Protein AF-A0A6P1MES3-F1 (afdb_monomer)

Foldseek 3Di:
DCVVFVLDDPVVVVVLVVVLVVLVVVLVVCVVVVVVVVNVVSVVVNVVSVVVVVVSVVVSVVCCVVVVD

Secondary structure (DSSP, 8-state):
-TTT-TTS-HHHHHHHHHHHHHHHHHHHHHHHTT-HHHHHHHHHHHHHHHHHHHHHHHHHHHHHHHH--

Radius of gyration: 15.55 Å; Cα contacts (8 Å, |Δi|>4): 42; chains: 1; bounding box: 4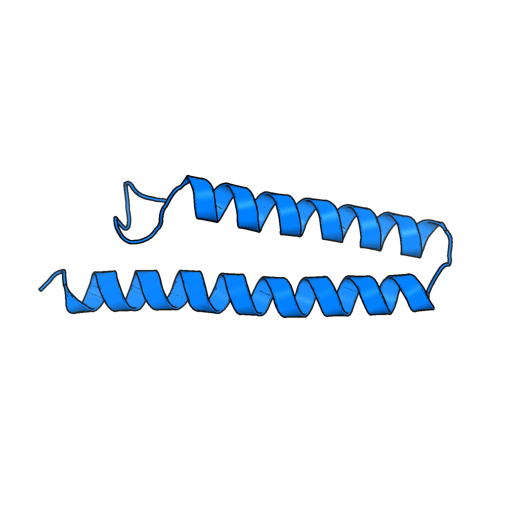1×16×34 Å

Sequence (69 aa):
MSKINPYWVESEWKSLLYQFSEKTIDESTTFQNKEFKENVDVFDRILNLTSLIGDYYSQGLLNYLNFSR

Organism: NCBI:txid2697030

pLDDT: mean 94.57, std 8.57, range [54.47, 98.81]

Mean predicted aligned error: 3.38 Å

Solvent-accessible surface area (backbone atoms only — not comparable to full-atom values): 3778 Å² total; per-residue (Å²): 101,37,93,83,36,78,68,35,55,58,68,58,53,49,51,54,54,48,54,50,52,52,44,54,49,51,28,52,50,24,53,74,71,65,38,58,67,61,20,51,57,40,47,54,52,47,53,54,50,51,50,54,49,48,50,54,51,49,51,27,49,51,50,47,67,70,72,74,113

Structure (mmCIF, N/CA/C/O backbone):
data_AF-A0A6P1MES3-F1
#
_entry.id   AF-A0A6P1MES3-F1
#
loop_
_atom_site.group_PDB
_atom_site.id
_atom_site.type_symbol
_atom_site.label_atom_id
_atom_site.label_alt_id
_atom_site.label_comp_id
_atom_site.label_asym_id
_atom_site.label_entity_id
_atom_site.label_seq_id
_atom_site.pdbx_PDB_ins_code
_atom_site.Cartn_x
_atom_site.Cartn_y
_atom_site.Cartn_z
_atom_site.occupancy
_atom_site.B_iso_or_equiv
_atom_site.auth_seq_id
_atom_site.auth_comp_id
_atom_site.auth_asym_id
_atom_site.auth_atom_id
_atom_site.pdbx_PDB_model_num
ATOM 1 N N . MET A 1 1 ? 8.384 7.265 -13.538 1.00 65.25 1 MET A N 1
ATOM 2 C CA . MET A 1 1 ? 8.988 5.949 -13.230 1.00 65.25 1 MET A CA 1
ATOM 3 C C . MET A 1 1 ? 9.608 5.314 -14.474 1.00 65.25 1 MET A C 1
ATOM 5 O O . MET A 1 1 ? 10.811 5.094 -14.466 1.00 65.25 1 MET A O 1
ATOM 9 N N . SER A 1 2 ? 8.852 5.132 -15.563 1.00 74.25 2 SER A N 1
ATOM 10 C CA . SER A 1 2 ? 9.312 4.495 -16.818 1.00 74.25 2 SER A CA 1
ATOM 11 C C . SER A 1 2 ? 10.569 5.101 -17.464 1.00 74.25 2 SER A C 1
ATOM 13 O O . SER A 1 2 ? 11.381 4.377 -18.026 1.00 74.25 2 SER A O 1
ATOM 15 N N . LYS A 1 3 ? 10.768 6.424 -17.359 1.00 78.38 3 LYS A N 1
ATOM 16 C CA . LYS A 1 3 ? 11.975 7.115 -17.866 1.00 78.38 3 LYS A CA 1
ATOM 17 C C . LYS A 1 3 ? 13.269 6.742 -17.127 1.00 78.38 3 LYS A C 1
ATOM 19 O O . LYS A 1 3 ? 14.343 6.971 -17.664 1.00 78.38 3 LYS A O 1
ATOM 24 N N . ILE A 1 4 ? 13.161 6.242 -15.895 1.00 83.31 4 ILE A N 1
ATOM 25 C CA . ILE A 1 4 ? 14.301 5.834 -15.058 1.00 83.31 4 ILE A CA 1
ATOM 26 C C . ILE A 1 4 ? 14.500 4.323 -15.173 1.00 83.31 4 ILE A C 1
ATOM 28 O O . ILE A 1 4 ? 15.618 3.860 -15.353 1.00 83.31 4 ILE A O 1
ATOM 32 N N . ASN A 1 5 ? 13.405 3.566 -15.095 1.00 88.81 5 ASN A N 1
ATOM 33 C CA . ASN A 1 5 ? 13.411 2.118 -15.219 1.00 88.81 5 ASN A CA 1
ATOM 34 C C . ASN A 1 5 ? 12.324 1.690 -16.223 1.00 88.81 5 ASN A C 1
ATOM 36 O O . ASN A 1 5 ? 11.138 1.824 -15.905 1.00 88.81 5 ASN A O 1
ATOM 40 N N . PRO A 1 6 ? 12.687 1.163 -17.408 1.00 91.19 6 PRO A N 1
ATOM 41 C CA . PRO A 1 6 ? 11.723 0.768 -18.433 1.00 91.19 6 PRO A CA 1
ATOM 42 C C . PRO A 1 6 ? 10.820 -0.396 -18.000 1.00 91.19 6 PRO A C 1
ATOM 44 O O . PRO A 1 6 ? 9.751 -0.575 -18.574 1.00 91.19 6 PRO A O 1
ATOM 47 N N . TYR A 1 7 ? 11.205 -1.157 -16.971 1.00 92.12 7 TYR A N 1
ATOM 48 C CA . TYR A 1 7 ? 10.404 -2.250 -16.414 1.00 92.12 7 TYR A CA 1
ATOM 49 C C . TYR A 1 7 ? 9.300 -1.766 -15.464 1.00 92.12 7 TYR A C 1
ATOM 51 O O . TYR A 1 7 ? 8.457 -2.552 -15.042 1.00 92.12 7 TYR A O 1
ATOM 59 N N . TRP A 1 8 ? 9.279 -0.474 -15.136 1.00 94.94 8 TRP A N 1
ATOM 60 C CA . TRP A 1 8 ? 8.217 0.156 -14.364 1.00 94.94 8 TRP A CA 1
ATOM 61 C C . TRP A 1 8 ? 7.227 0.875 -15.280 1.00 94.94 8 TRP A C 1
ATOM 63 O O . TRP A 1 8 ? 7.393 2.051 -15.622 1.00 94.94 8 TRP A O 1
ATOM 73 N N . VAL A 1 9 ? 6.147 0.178 -15.618 1.00 95.19 9 VAL A N 1
ATOM 74 C CA . VAL A 1 9 ? 5.003 0.717 -16.356 1.00 95.19 9 VAL A CA 1
ATOM 75 C C . VAL A 1 9 ? 4.305 1.797 -15.525 1.00 95.19 9 VAL A C 1
ATOM 77 O O . VAL A 1 9 ? 3.975 1.601 -14.354 1.00 95.19 9 VAL A O 1
ATOM 80 N N . GLU A 1 1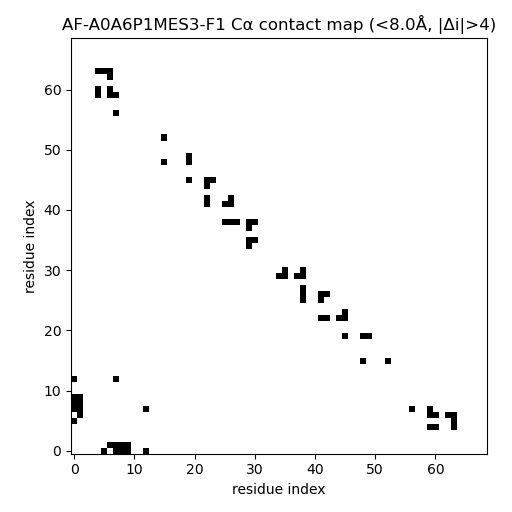0 ? 4.092 2.968 -16.129 1.00 94.31 10 GLU A N 1
ATOM 81 C CA . GLU A 1 10 ? 3.525 4.132 -15.439 1.00 94.31 10 GLU A CA 1
ATOM 82 C C . GLU A 1 10 ? 2.061 3.927 -15.026 1.00 94.31 10 GLU A C 1
ATOM 84 O O . GLU A 1 10 ? 1.679 4.352 -13.937 1.00 94.31 10 GLU A O 1
ATOM 89 N N . SER A 1 11 ? 1.249 3.276 -15.865 1.00 95.81 11 SER A N 1
ATOM 90 C CA . SER A 1 11 ? -0.156 2.984 -15.550 1.00 95.81 11 SER A CA 1
ATOM 91 C C . SER A 1 11 ? -0.294 2.056 -14.346 1.00 95.81 11 SER A C 1
ATOM 93 O O . SER A 1 11 ? -1.123 2.320 -13.482 1.00 95.81 11 SER A O 1
ATOM 95 N N . GLU A 1 12 ? 0.560 1.035 -14.248 1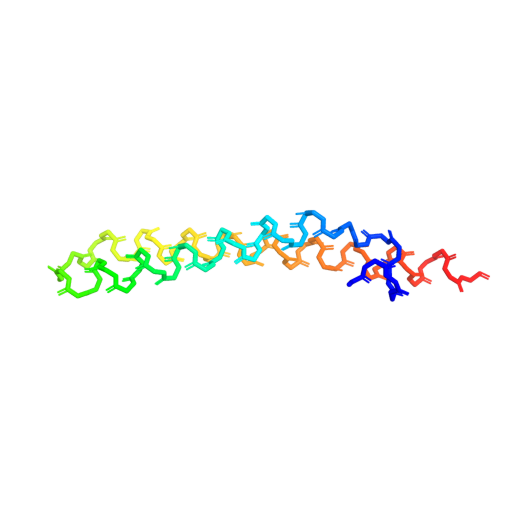.00 96.31 12 GLU A N 1
ATOM 96 C CA . GLU A 1 12 ? 0.594 0.122 -13.100 1.00 96.31 12 GLU A CA 1
ATOM 97 C C . GLU A 1 12 ? 0.953 0.866 -11.814 1.00 96.31 12 GLU A C 1
ATOM 99 O O . GLU A 1 12 ? 0.245 0.762 -10.817 1.00 96.31 12 GLU A O 1
ATOM 104 N N . TRP A 1 13 ? 1.985 1.716 -11.850 1.00 95.56 13 TRP A N 1
ATOM 105 C CA . TRP A 1 13 ? 2.335 2.555 -10.701 1.00 95.56 13 TRP A CA 1
ATOM 106 C C . TRP A 1 13 ? 1.189 3.469 -10.271 1.00 95.56 13 TRP A C 1
ATOM 108 O O . TRP A 1 13 ? 0.905 3.567 -9.080 1.00 95.56 13 TRP A O 1
ATOM 118 N N . LYS A 1 14 ? 0.517 4.130 -11.221 1.00 96.75 14 LYS A N 1
ATOM 119 C CA . LYS A 1 14 ? -0.646 4.973 -10.912 1.00 96.75 14 LYS A CA 1
ATOM 120 C C . LYS A 1 14 ? -1.767 4.156 -10.277 1.00 96.75 14 LYS A C 1
ATOM 122 O O . LYS A 1 14 ? -2.303 4.576 -9.260 1.00 96.75 14 LYS A O 1
ATOM 127 N N . SER A 1 15 ? -2.081 2.992 -10.841 1.00 98.06 15 SER A N 1
ATOM 128 C CA . SER A 1 15 ? -3.105 2.087 -10.314 1.00 98.06 15 SER A CA 1
ATOM 129 C C . SER A 1 15 ? -2.805 1.673 -8.871 1.00 98.06 15 SER A C 1
ATOM 131 O O . SER A 1 15 ? -3.651 1.841 -7.995 1.00 98.06 15 SER A O 1
ATOM 133 N N . LEU A 1 16 ? -1.584 1.205 -8.598 1.00 98.19 16 LEU A N 1
ATOM 134 C CA . LEU A 1 16 ? -1.159 0.780 -7.264 1.00 98.19 16 LEU A CA 1
ATOM 135 C C . LEU A 1 16 ? -1.211 1.926 -6.241 1.00 98.19 16 LEU A C 1
ATOM 137 O O . LEU A 1 16 ? -1.708 1.748 -5.131 1.00 98.19 16 LEU A O 1
ATOM 141 N N . LEU A 1 17 ? -0.736 3.117 -6.618 1.00 97.75 17 LEU A N 1
ATOM 142 C CA . LEU A 1 17 ? -0.718 4.287 -5.733 1.0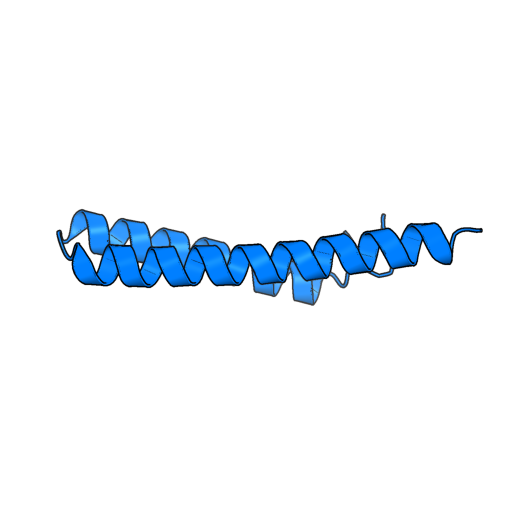0 97.75 17 LEU A CA 1
ATOM 143 C C . LEU A 1 17 ? -2.119 4.846 -5.462 1.00 97.75 17 LEU A C 1
ATOM 145 O O . LEU A 1 17 ? -2.390 5.299 -4.347 1.00 97.75 17 LEU A O 1
ATOM 149 N N . TYR A 1 18 ? -3.016 4.804 -6.451 1.00 98.50 18 TYR A N 1
ATOM 150 C CA . TYR A 1 18 ? -4.412 5.184 -6.248 1.00 98.50 18 TYR A CA 1
ATOM 151 C C . TYR A 1 18 ? -5.133 4.202 -5.333 1.00 98.50 18 TYR A C 1
ATOM 153 O O . TYR A 1 18 ? -5.768 4.647 -4.383 1.00 98.50 18 TYR A O 1
ATOM 161 N N . GLN A 1 19 ? -4.960 2.894 -5.538 1.00 98.62 19 GLN A N 1
ATOM 162 C CA . GLN A 1 19 ? -5.518 1.882 -4.637 1.00 98.62 19 GLN A CA 1
ATOM 163 C C . GLN A 1 19 ? -4.993 2.036 -3.206 1.00 98.62 19 GLN A C 1
ATOM 165 O O . GLN A 1 19 ? -5.748 1.869 -2.252 1.00 98.62 19 GLN A O 1
ATOM 170 N N . PHE A 1 20 ? -3.710 2.369 -3.038 1.00 98.62 20 PHE A N 1
ATOM 171 C CA . PHE A 1 20 ? -3.137 2.619 -1.716 1.00 98.62 20 PHE A CA 1
ATOM 172 C C . PHE A 1 20 ? -3.793 3.833 -1.055 1.00 98.62 20 PHE A C 1
ATOM 174 O O . PHE A 1 20 ? -4.253 3.742 0.077 1.00 98.62 20 PHE A O 1
ATOM 181 N N . SER A 1 21 ? -3.906 4.938 -1.797 1.00 98.69 21 SER A N 1
ATOM 182 C CA . SER A 1 21 ? -4.519 6.177 -1.307 1.00 98.69 21 SER A CA 1
ATOM 183 C C . SER A 1 21 ? -5.996 5.988 -0.943 1.00 98.69 21 SER A C 1
ATOM 185 O O . SER A 1 21 ? -6.430 6.470 0.098 1.00 98.69 21 SER A O 1
ATOM 187 N N . GLU A 1 22 ? -6.758 5.265 -1.767 1.00 98.75 22 GLU A N 1
ATOM 188 C CA . GLU A 1 22 ? -8.161 4.923 -1.506 1.00 98.75 22 GLU A CA 1
ATOM 189 C C . GLU A 1 22 ? -8.301 4.116 -0.211 1.00 98.75 22 GLU A C 1
ATOM 191 O O . GLU A 1 22 ? -9.075 4.490 0.665 1.00 98.75 22 GLU A O 1
ATOM 196 N N . LYS A 1 23 ? -7.471 3.085 -0.015 1.00 98.69 23 LYS A N 1
ATOM 197 C CA . LYS A 1 23 ? -7.506 2.291 1.220 1.00 98.69 23 LYS A CA 1
ATOM 198 C C . LYS A 1 23 ? -7.108 3.090 2.457 1.00 98.69 23 LYS A C 1
ATOM 200 O O . LYS A 1 23 ? -7.693 2.883 3.511 1.00 98.69 23 LYS A O 1
ATOM 205 N N . THR A 1 24 ? -6.149 4.010 2.353 1.00 98.62 24 THR A N 1
ATOM 206 C CA . THR A 1 24 ? -5.803 4.908 3.468 1.00 98.62 24 THR A CA 1
ATOM 207 C C . THR A 1 24 ? -6.966 5.837 3.833 1.00 98.62 24 THR A C 1
ATOM 209 O O . THR A 1 24 ? -7.173 6.141 5.011 1.00 98.62 24 THR A O 1
ATOM 212 N N . ILE A 1 25 ? -7.747 6.280 2.842 1.00 98.81 25 ILE A N 1
ATOM 213 C CA . ILE A 1 25 ? -8.978 7.040 3.087 1.00 98.81 25 ILE A CA 1
ATOM 214 C C . ILE A 1 25 ? -10.007 6.150 3.795 1.00 98.81 25 ILE A C 1
ATOM 216 O O . ILE A 1 25 ? -10.513 6.557 4.838 1.00 98.81 25 ILE A O 1
ATOM 220 N N . ASP A 1 26 ? -10.246 4.929 3.307 1.00 98.75 26 ASP A N 1
ATOM 221 C CA . ASP A 1 26 ? -11.164 3.968 3.938 1.00 98.75 26 ASP A CA 1
ATOM 222 C C . ASP A 1 26 ? -10.770 3.659 5.394 1.00 98.75 26 ASP A C 1
ATOM 224 O O . ASP A 1 26 ? -11.613 3.624 6.294 1.00 98.75 26 ASP A O 1
ATOM 228 N N . GLU A 1 27 ? -9.475 3.475 5.660 1.00 98.69 27 GLU A N 1
ATOM 229 C CA . GLU A 1 27 ? -8.945 3.254 7.006 1.00 98.69 27 GLU A CA 1
ATOM 230 C C . GLU A 1 27 ? -9.229 4.466 7.904 1.00 98.69 27 GLU A C 1
ATOM 232 O O . GLU A 1 27 ? -9.734 4.330 9.018 1.00 98.69 27 GLU A O 1
ATOM 237 N N . SER A 1 28 ? -8.983 5.677 7.400 1.00 98.69 28 SER A N 1
ATOM 238 C CA . SER A 1 28 ? -9.265 6.914 8.135 1.00 98.69 28 SER A CA 1
ATOM 239 C C . SER A 1 28 ? -10.760 7.073 8.438 1.00 98.69 28 SER A C 1
ATOM 241 O O . SER A 1 28 ? -11.128 7.486 9.540 1.00 98.69 28 SER A O 1
ATOM 243 N N . THR A 1 29 ? -11.631 6.721 7.489 1.00 98.75 29 THR A N 1
ATOM 244 C CA . THR A 1 29 ? -13.091 6.773 7.648 1.00 98.75 29 THR A CA 1
ATOM 245 C C . THR A 1 29 ? -13.586 5.755 8.673 1.00 98.75 29 THR A C 1
ATOM 247 O O . THR A 1 29 ? -14.325 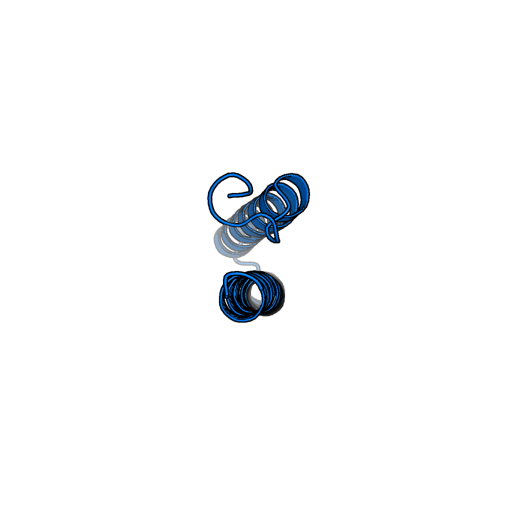6.127 9.584 1.00 98.75 29 THR A O 1
ATOM 250 N N . THR A 1 30 ? -13.141 4.499 8.591 1.00 98.75 30 THR A N 1
ATOM 251 C CA . THR A 1 30 ? -13.503 3.457 9.572 1.00 98.75 30 THR A CA 1
ATOM 252 C C . THR A 1 30 ? -13.034 3.830 10.980 1.00 98.75 30 THR A C 1
ATOM 254 O O . THR A 1 30 ? -13.793 3.707 11.945 1.00 98.75 30 THR A O 1
ATOM 257 N N . PHE A 1 31 ? -11.827 4.393 11.113 1.00 98.44 31 PHE A N 1
ATOM 258 C CA . PHE A 1 31 ? -11.325 4.899 12.390 1.00 98.44 31 PHE A CA 1
ATOM 259 C C . PHE A 1 31 ? -12.190 6.044 12.939 1.00 98.44 31 PHE A C 1
ATOM 261 O O . PHE A 1 31 ? -12.581 6.025 14.108 1.00 98.44 31 PHE A O 1
ATOM 268 N N . GLN A 1 32 ? -12.537 7.025 12.097 1.00 98.69 32 GLN A N 1
ATOM 269 C CA . GLN A 1 32 ? -13.396 8.153 12.473 1.00 98.69 32 GLN A CA 1
ATOM 270 C C . GLN A 1 32 ? -14.788 7.696 12.940 1.00 98.69 32 GLN A C 1
ATOM 272 O O . GLN A 1 32 ? -15.316 8.234 13.918 1.00 98.69 32 GLN A O 1
ATOM 277 N N . ASN A 1 33 ? -15.351 6.678 12.286 1.00 98.69 33 ASN A N 1
ATOM 278 C CA . ASN A 1 33 ? -16.649 6.091 12.623 1.00 98.69 33 ASN A CA 1
ATOM 279 C C . ASN A 1 33 ? -16.602 5.148 13.837 1.00 98.69 33 ASN A C 1
ATOM 281 O O . ASN A 1 33 ? -17.652 4.709 14.304 1.00 98.69 33 ASN A O 1
ATOM 285 N N . LYS A 1 34 ? -15.409 4.872 14.388 1.00 98.31 34 LYS A N 1
ATOM 286 C CA . LYS A 1 34 ? -15.168 3.893 15.468 1.00 98.31 34 LYS A CA 1
ATOM 287 C C . LYS A 1 34 ? -15.509 2.451 15.063 1.00 98.31 34 LYS A C 1
ATOM 289 O O . LYS A 1 34 ? -15.781 1.607 15.918 1.00 98.31 34 LYS A O 1
ATOM 294 N N . GLU A 1 35 ? -15.458 2.162 13.767 1.00 98.69 35 GLU A N 1
ATOM 295 C CA . GLU A 1 35 ? -15.637 0.838 13.165 1.00 98.69 35 GLU A CA 1
ATOM 296 C C . GLU A 1 35 ? -14.302 0.079 13.230 1.00 98.69 35 GLU A C 1
ATOM 298 O O . GLU A 1 35 ? -13.621 -0.139 12.232 1.00 98.69 35 GLU A O 1
ATOM 303 N N . PHE A 1 36 ? -13.849 -0.245 14.447 1.00 97.94 36 PHE A N 1
ATOM 304 C CA . PHE A 1 36 ? -12.478 -0.728 14.670 1.00 97.94 36 PHE A CA 1
ATOM 305 C C . PHE A 1 36 ? -12.187 -2.095 14.051 1.00 97.94 36 PHE A C 1
ATOM 307 O O . PHE A 1 36 ? -11.043 -2.375 13.704 1.00 97.94 36 PHE A O 1
ATOM 314 N N . LYS A 1 37 ? -13.197 -2.959 13.923 1.00 98.56 37 LYS A N 1
ATOM 315 C CA . LYS A 1 37 ? -13.009 -4.267 13.293 1.00 98.56 37 LYS A CA 1
ATOM 316 C C . LYS A 1 37 ? -12.756 -4.094 11.796 1.00 98.56 37 LYS A C 1
ATOM 318 O O . LYS A 1 37 ? -11.783 -4.620 11.271 1.00 98.56 37 LYS A O 1
ATOM 323 N N . GLU A 1 38 ? -13.592 -3.298 11.146 1.00 98.62 38 GLU A N 1
ATOM 324 C CA . GLU A 1 38 ? -13.470 -2.939 9.740 1.00 98.62 38 GLU A CA 1
ATOM 325 C C . GLU A 1 38 ? -12.171 -2.169 9.480 1.00 98.62 38 GLU A C 1
ATOM 327 O O . GLU A 1 38 ? -11.519 -2.394 8.466 1.00 98.62 38 GLU A O 1
ATOM 332 N N . ASN A 1 39 ? -11.748 -1.315 10.416 1.00 98.75 39 ASN A N 1
ATOM 333 C CA . ASN A 1 39 ? -10.469 -0.616 10.346 1.00 98.75 39 ASN A CA 1
ATOM 334 C C . ASN A 1 39 ? -9.277 -1.587 10.275 1.00 98.75 39 ASN A C 1
ATOM 336 O O . ASN A 1 39 ? -8.428 -1.435 9.399 1.00 98.75 39 ASN A O 1
ATOM 340 N N . VAL A 1 40 ? -9.248 -2.620 11.128 1.00 98.69 40 VAL A N 1
ATOM 341 C CA . VAL A 1 40 ? -8.214 -3.671 11.078 1.00 98.69 40 VAL A CA 1
ATOM 342 C C . VAL A 1 40 ? -8.277 -4.444 9.757 1.00 98.69 40 VAL A C 1
ATOM 344 O O . VAL A 1 40 ? -7.242 -4.659 9.130 1.00 98.69 40 VAL A O 1
ATOM 347 N N . ASP A 1 41 ? -9.476 -4.788 9.278 1.00 98.75 41 ASP A N 1
ATOM 348 C CA . ASP A 1 41 ? -9.641 -5.473 7.989 1.00 98.75 41 ASP A CA 1
ATOM 349 C C . ASP A 1 41 ? -9.132 -4.618 6.807 1.00 98.75 41 ASP A C 1
ATOM 351 O O . ASP A 1 41 ? -8.568 -5.142 5.841 1.00 98.75 41 ASP A O 1
ATOM 355 N N . VAL A 1 42 ? -9.327 -3.293 6.849 1.00 98.69 42 VAL A N 1
ATOM 356 C CA . VAL A 1 42 ? -8.779 -2.365 5.846 1.00 98.69 42 VAL A CA 1
ATOM 357 C C . VAL A 1 42 ? -7.259 -2.284 5.961 1.00 98.69 42 VAL A C 1
ATOM 359 O O . VAL A 1 42 ? -6.580 -2.357 4.933 1.00 98.69 42 VAL A O 1
ATOM 362 N N . PHE A 1 43 ? -6.717 -2.205 7.176 1.00 98.62 43 PHE A N 1
ATOM 363 C CA . PHE A 1 43 ? -5.274 -2.194 7.404 1.00 98.62 43 PHE A CA 1
ATOM 364 C C . PHE A 1 43 ? -4.598 -3.459 6.852 1.00 98.62 43 PHE A C 1
ATOM 366 O O . PHE A 1 43 ? -3.610 -3.362 6.124 1.00 98.62 43 PHE A O 1
ATOM 373 N N . ASP A 1 44 ? -5.181 -4.642 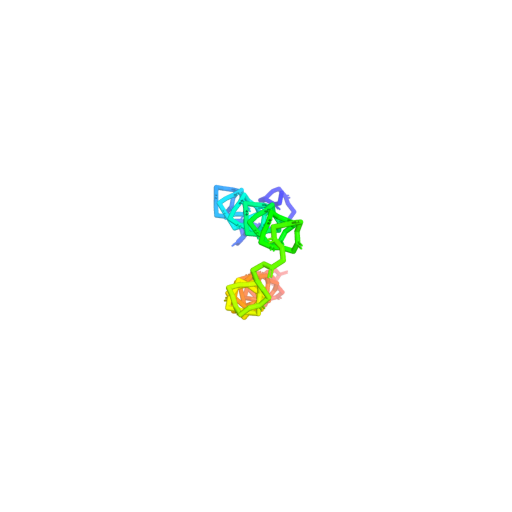7.061 1.00 98.75 44 ASP A N 1
ATOM 374 C CA . ASP A 1 44 ? -4.686 -5.895 6.473 1.00 98.75 44 ASP A CA 1
ATOM 375 C C . ASP A 1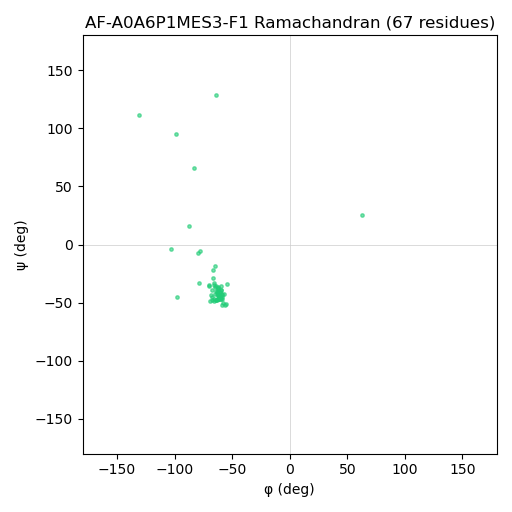 44 ? -4.682 -5.855 4.934 1.00 98.75 44 ASP A C 1
ATOM 377 O O . ASP A 1 44 ? -3.774 -6.374 4.273 1.00 98.75 44 ASP A O 1
ATOM 381 N N . ARG A 1 45 ? -5.670 -5.200 4.314 1.00 98.62 45 ARG A N 1
ATOM 382 C CA . ARG A 1 45 ? -5.694 -4.996 2.854 1.00 98.62 45 ARG A CA 1
ATOM 383 C C . ARG A 1 45 ? -4.621 -4.012 2.392 1.00 98.62 45 ARG A C 1
ATOM 385 O O . ARG A 1 45 ? -4.089 -4.198 1.297 1.00 98.62 45 ARG A O 1
ATOM 392 N N . ILE A 1 46 ? -4.303 -2.990 3.187 1.00 98.81 46 ILE A N 1
ATOM 393 C CA . ILE A 1 46 ? -3.179 -2.081 2.923 1.00 98.81 46 ILE A CA 1
ATOM 394 C C . ILE A 1 46 ? -1.868 -2.863 2.983 1.00 98.81 46 ILE A C 1
ATOM 396 O O . ILE A 1 46 ? -1.086 -2.776 2.039 1.00 98.81 46 ILE A O 1
ATOM 400 N N . LEU A 1 47 ? -1.656 -3.684 4.018 1.00 98.75 47 LEU A N 1
ATOM 401 C CA . LEU A 1 47 ? -0.458 -4.519 4.144 1.00 98.75 47 LEU A CA 1
ATOM 402 C C . LEU A 1 47 ? -0.270 -5.420 2.918 1.00 98.75 47 LEU A C 1
ATOM 404 O O . LEU A 1 47 ? 0.779 -5.371 2.275 1.00 98.75 47 LEU A O 1
ATOM 408 N N . ASN A 1 48 ? -1.311 -6.153 2.521 1.00 98.62 48 ASN A N 1
ATOM 409 C CA . ASN A 1 48 ? -1.267 -6.995 1.323 1.00 98.62 48 ASN A CA 1
ATOM 410 C C . ASN A 1 48 ? -0.947 -6.192 0.050 1.00 98.62 48 ASN A C 1
ATOM 412 O O . ASN A 1 48 ? -0.130 -6.619 -0.768 1.00 98.62 48 ASN A O 1
ATOM 416 N N . LEU A 1 49 ? -1.542 -5.006 -0.117 1.00 98.69 49 LEU A N 1
ATOM 417 C CA . LEU A 1 49 ? -1.23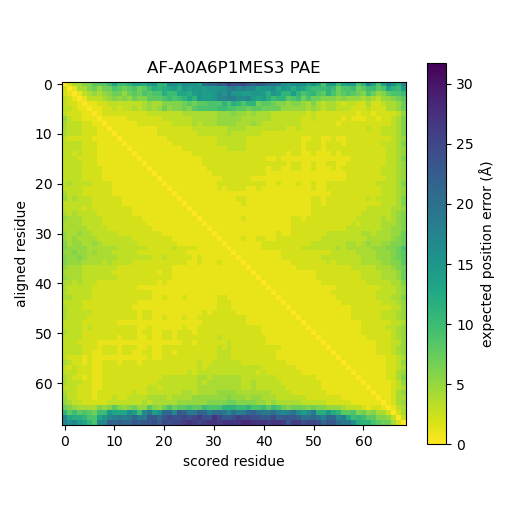9 -4.134 -1.252 1.00 98.69 49 LEU A CA 1
ATOM 418 C C . LEU A 1 49 ? 0.217 -3.648 -1.225 1.00 98.69 49 LEU A C 1
ATOM 420 O O . LEU A 1 49 ? 0.865 -3.613 -2.269 1.00 98.69 49 LEU A O 1
ATOM 424 N N . THR A 1 50 ? 0.762 -3.311 -0.055 1.00 98.50 50 THR A N 1
ATOM 425 C CA . THR A 1 50 ? 2.168 -2.895 0.059 1.00 98.50 50 THR A CA 1
ATOM 426 C C . THR A 1 50 ? 3.143 -4.022 -0.268 1.00 98.50 50 THR A C 1
ATOM 428 O O . THR A 1 50 ? 4.171 -3.750 -0.887 1.00 98.50 50 THR A O 1
ATOM 431 N N . SER A 1 51 ? 2.808 -5.280 0.041 1.00 98.62 51 SER A N 1
ATOM 432 C CA . SER A 1 51 ? 3.582 -6.440 -0.419 1.00 98.62 51 SER A CA 1
ATOM 433 C C . SER A 1 51 ? 3.592 -6.537 -1.945 1.00 98.62 51 SER A C 1
ATOM 435 O O . SER A 1 51 ? 4.665 -6.627 -2.534 1.00 98.62 51 SER A O 1
ATOM 437 N N . LEU A 1 52 ? 2.432 -6.396 -2.600 1.00 98.25 52 LEU A N 1
ATOM 438 C CA . LEU A 1 52 ? 2.340 -6.396 -4.069 1.00 98.25 52 LEU A CA 1
ATOM 439 C C . LEU A 1 52 ? 3.145 -5.252 -4.707 1.00 98.25 52 LEU A C 1
ATOM 441 O O . LEU A 1 52 ? 3.827 -5.448 -5.714 1.00 98.25 52 LEU A O 1
ATOM 445 N N . ILE A 1 53 ? 3.096 -4.056 -4.114 1.00 98.38 53 ILE A N 1
ATOM 446 C CA . ILE A 1 53 ? 3.907 -2.911 -4.551 1.00 98.38 53 ILE A CA 1
ATOM 447 C C . ILE A 1 53 ? 5.399 -3.225 -4.400 1.00 98.38 53 ILE A C 1
ATOM 449 O O . ILE A 1 53 ? 6.181 -2.930 -5.305 1.00 98.38 53 ILE A O 1
ATOM 453 N N . GLY A 1 54 ? 5.793 -3.824 -3.275 1.00 98.00 54 GLY A N 1
ATOM 454 C CA . GLY A 1 54 ? 7.168 -4.236 -3.002 1.00 98.00 54 GLY A CA 1
ATOM 455 C C . GLY A 1 54 ? 7.689 -5.253 -4.015 1.00 98.00 54 GLY A C 1
ATOM 456 O O . GLY A 1 54 ? 8.798 -5.083 -4.529 1.00 98.00 54 GLY A O 1
ATOM 457 N N . ASP A 1 55 ? 6.879 -6.251 -4.361 1.00 98.31 55 ASP A N 1
ATOM 458 C CA . ASP A 1 55 ? 7.210 -7.260 -5.368 1.00 98.31 55 ASP A CA 1
ATOM 459 C C . ASP A 1 55 ? 7.383 -6.625 -6.752 1.00 98.31 55 ASP A C 1
ATOM 461 O O . ASP A 1 55 ? 8.401 -6.837 -7.415 1.00 98.31 55 ASP A O 1
ATOM 465 N N . TYR A 1 56 ? 6.441 -5.774 -7.170 1.00 97.19 56 TYR A N 1
ATOM 466 C CA . TYR A 1 56 ? 6.516 -5.067 -8.450 1.00 97.19 56 TYR A CA 1
ATOM 467 C C . TYR A 1 56 ? 7.739 -4.142 -8.536 1.00 97.19 56 TYR A C 1
ATOM 469 O O . TYR A 1 56 ? 8.466 -4.126 -9.537 1.00 97.19 56 TYR A O 1
ATOM 477 N N . TYR A 1 57 ? 8.010 -3.397 -7.461 1.00 96.25 57 TYR A N 1
ATOM 478 C CA . TYR A 1 57 ? 9.190 -2.548 -7.353 1.00 96.25 57 TYR A CA 1
ATOM 479 C C . TYR A 1 57 ? 10.477 -3.368 -7.490 1.00 96.25 57 TYR A C 1
ATOM 481 O O . TYR A 1 57 ? 11.318 -3.062 -8.341 1.00 96.25 57 TYR A O 1
ATOM 489 N N . SER A 1 58 ? 10.600 -4.431 -6.693 1.00 97.06 58 SER A N 1
ATOM 490 C CA . SER A 1 58 ? 11.791 -5.281 -6.626 1.00 97.06 58 SER A CA 1
ATOM 491 C C . SER A 1 58 ? 12.035 -6.015 -7.939 1.00 97.06 58 SER A C 1
ATOM 493 O O . SER A 1 58 ? 13.163 -6.031 -8.426 1.00 97.06 58 SER A O 1
ATOM 495 N N . GLN A 1 59 ? 10.986 -6.546 -8.573 1.00 95.81 59 GLN A N 1
ATOM 496 C CA . GLN A 1 59 ? 11.090 -7.191 -9.879 1.00 95.81 59 GLN A CA 1
ATOM 497 C C . GLN A 1 59 ? 11.594 -6.218 -10.948 1.00 95.81 59 GLN A C 1
ATOM 499 O O . GLN A 1 59 ? 12.492 -6.556 -11.721 1.00 95.81 59 GLN A O 1
ATOM 504 N N . GLY A 1 60 ? 11.052 -4.998 -10.988 1.00 94.19 60 GLY A N 1
ATOM 505 C CA . GLY A 1 60 ? 11.522 -3.981 -11.925 1.00 94.19 60 GLY A CA 1
ATOM 506 C C . GLY A 1 60 ? 12.984 -3.602 -11.681 1.00 94.19 60 GLY A C 1
ATOM 507 O O . GLY A 1 60 ? 13.735 -3.427 -12.640 1.00 94.19 60 GLY A O 1
ATOM 508 N N . LEU A 1 61 ? 13.417 -3.518 -10.419 1.00 94.81 61 LEU A N 1
ATOM 509 C CA . LEU A 1 61 ? 14.813 -3.251 -10.068 1.00 94.81 61 LEU A CA 1
ATOM 510 C C . LEU A 1 61 ? 15.745 -4.394 -10.497 1.00 94.81 61 LEU A C 1
ATOM 512 O O . LEU A 1 61 ? 16.772 -4.138 -11.121 1.00 94.81 61 LEU A O 1
ATOM 516 N N . LEU A 1 62 ? 15.383 -5.646 -10.207 1.00 95.75 62 LEU A N 1
ATOM 517 C CA . LEU A 1 62 ? 16.161 -6.823 -10.606 1.00 95.75 62 LEU A CA 1
ATOM 518 C C . LEU A 1 62 ? 16.280 -6.928 -12.128 1.00 95.75 62 LEU A C 1
ATOM 520 O O . LEU A 1 62 ? 17.369 -7.177 -12.640 1.00 95.75 62 LEU A O 1
ATOM 524 N N . ASN A 1 63 ? 15.186 -6.687 -12.853 1.00 94.06 63 ASN A N 1
ATOM 525 C CA . ASN A 1 63 ? 15.202 -6.658 -14.313 1.00 94.06 63 ASN A CA 1
ATOM 526 C C . ASN A 1 63 ? 16.136 -5.565 -14.830 1.00 94.06 63 ASN A C 1
ATOM 528 O O . ASN A 1 63 ? 16.975 -5.833 -15.685 1.00 94.06 63 ASN A O 1
ATOM 532 N N . TYR A 1 64 ? 16.041 -4.358 -14.273 1.00 92.94 64 TYR A N 1
ATOM 533 C CA . TYR A 1 64 ? 16.928 -3.268 -14.653 1.00 92.94 64 TYR A CA 1
ATOM 534 C C . TYR A 1 64 ? 18.395 -3.655 -14.468 1.00 92.94 64 TYR A C 1
ATOM 536 O O . TYR A 1 64 ? 19.149 -3.588 -15.425 1.00 92.94 64 TYR A O 1
ATOM 544 N N . LEU A 1 65 ? 18.780 -4.151 -13.290 1.00 92.81 65 LEU A N 1
ATOM 545 C CA . LEU A 1 65 ? 20.169 -4.510 -12.988 1.00 92.81 65 LEU A CA 1
ATOM 546 C C . LEU A 1 65 ? 20.703 -5.689 -13.819 1.00 92.81 65 LEU A C 1
ATOM 548 O O . LEU A 1 65 ? 21.888 -5.709 -14.154 1.00 92.81 65 LEU A O 1
ATOM 552 N N . ASN A 1 66 ? 19.857 -6.671 -14.138 1.00 91.62 66 ASN A N 1
ATOM 553 C CA . ASN A 1 66 ? 20.263 -7.857 -14.897 1.00 91.62 66 ASN A CA 1
ATOM 554 C C . ASN A 1 66 ? 20.383 -7.592 -16.403 1.00 91.62 66 ASN A C 1
ATOM 556 O O . ASN A 1 66 ? 21.230 -8.202 -17.050 1.00 91.62 66 ASN A O 1
ATOM 560 N N . PHE A 1 67 ? 19.554 -6.702 -16.956 1.00 79.75 67 PHE A N 1
ATOM 561 C CA . PHE A 1 67 ? 19.526 -6.388 -18.389 1.00 79.75 67 PHE A CA 1
ATOM 562 C C . PHE A 1 67 ? 20.206 -5.053 -18.746 1.00 79.75 67 PHE A C 1
ATOM 564 O O . PHE A 1 67 ? 20.324 -4.735 -19.924 1.00 79.75 67 PHE A 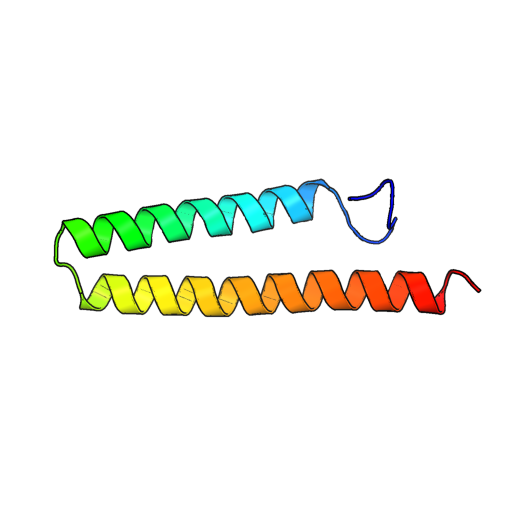O 1
ATOM 571 N N . SER A 1 68 ? 20.675 -4.272 -17.763 1.00 65.81 68 SER A N 1
ATOM 572 C CA . SER A 1 68 ? 21.508 -3.074 -17.976 1.00 65.81 68 SER A CA 1
ATOM 573 C C . SER A 1 68 ? 23.016 -3.373 -18.051 1.00 65.81 68 SER A C 1
ATOM 575 O O . SER A 1 68 ? 23.823 -2.460 -17.864 1.00 65.81 68 SER A O 1
ATOM 577 N N . ARG A 1 69 ? 23.402 -4.638 -18.246 1.00 54.47 69 ARG A N 1
ATOM 578 C CA . ARG A 1 69 ? 24.776 -5.080 -18.534 1.00 54.47 69 ARG A CA 1
ATOM 579 C C . ARG A 1 69 ? 24.913 -5.403 -20.012 1.00 54.47 69 ARG A C 1
ATOM 581 O O . ARG A 1 69 ? 26.003 -5.113 -20.547 1.00 54.47 69 ARG A O 1
#